Protein AF-A0A9X1GFY2-F1 (afdb_monomer)

Nearest PDB structures (foldseek):
  4hzi-assembly1_B  TM=9.119E-01  e=4.135E-03  Leptospira interrogans serovar Copenhageni str. Fiocruz L1-130
  7f04-assembly1_A  TM=8.935E-01  e=2.875E-03  Escherichia coli BL21(DE3)
  3nhb-assembly1_A  TM=6.106E-01  e=2.547E-03  Homo sapiens
  3j5s-assembly1_D  TM=4.824E-01  e=1.308E-03  Escherichia coli str. K-12 substr. MG1655
  4fin-assembly2_A  TM=4.101E-01  e=9.652E-03  Escherichia coli K-12

pLDDT: mean 89.11, std 6.35, range [67.69, 97.31]

Organism: Enterococcus faecium (NCBI:txid1352)

Foldseek 3Di:
DDDDDDLAVLVVLVDPDQWDFDDAPNDGPDIDGPLVVLLDCVCVVRVRDHDPVSVLCVVLVHRSVVDPDDSPVVVVDDPVSVVSSVVVDDPPDDPDPADAWDKWWAQFWDDPDPDILRGGDTDTDHPPDDDDDDDDPSSCRVVVVCDRVPVDDTPDTDMDD

Mean predicted aligned error: 8.09 Å

InterPro domains:
  IPR003439 ABC transporter-like, ATP-binding domain [PF00005] (119-159)
  IPR022216 Putative ABC cobalt transporter [PF12558] (40-110)
  IPR027417 P-loop containing nucleoside triphosphate hydrolase [G3DSA:3.40.50.300] (1-61)
  IPR027417 P-loop containing nucleoside triphosphate hydrolase [G3DSA:3.40.50.300] (70-161)
  IPR027417 P-loop containing nucleoside triphosphate hydrolase [SSF52540] (95-159)
  IPR052156 Branched-Chain Amino Acid Transport ATP-binding Protein LivF [PTHR43820] (94-160)

Structure (mmCIF, N/CA/C/O backbone):
data_AF-A0A9X1GFY2-F1
#
_entry.id   AF-A0A9X1GFY2-F1
#
loop_
_atom_site.group_PDB
_atom_site.id
_atom_site.type_symbol
_atom_site.label_atom_id
_atom_site.label_alt_id
_atom_site.label_comp_id
_atom_site.label_asym_id
_atom_site.label_entity_id
_atom_site.label_seq_id
_atom_site.pdbx_PDB_ins_code
_atom_site.Cartn_x
_atom_site.Cartn_y
_atom_site.Cartn_z
_atom_site.occupancy
_atom_site.B_iso_or_equiv
_atom_site.auth_seq_id
_atom_site.auth_comp_id
_atom_site.auth_asym_id
_atom_site.auth_atom_id
_atom_site.pdbx_PDB_model_num
ATOM 1 N N . THR A 1 1 ? 9.606 -25.268 -4.415 1.00 86.06 1 THR A N 1
ATOM 2 C CA . THR A 1 1 ? 8.728 -24.366 -5.181 1.00 86.06 1 THR A CA 1
ATOM 3 C C . THR A 1 1 ? 7.739 -23.740 -4.235 1.00 86.06 1 THR A C 1
ATOM 5 O O . THR A 1 1 ? 7.067 -24.480 -3.528 1.00 86.06 1 THR A O 1
ATOM 8 N N . THR A 1 2 ? 7.683 -22.414 -4.199 1.00 91.25 2 THR A N 1
ATOM 9 C CA . THR A 1 2 ? 6.743 -21.650 -3.367 1.00 91.25 2 THR A CA 1
ATOM 10 C C . THR A 1 2 ? 5.771 -20.933 -4.294 1.00 91.25 2 THR A C 1
ATOM 12 O O . THR A 1 2 ? 6.202 -20.381 -5.302 1.00 91.25 2 THR A O 1
ATOM 15 N N . ILE A 1 3 ? 4.476 -20.962 -3.976 1.00 92.75 3 ILE A N 1
ATOM 16 C CA . ILE A 1 3 ? 3.444 -20.207 -4.696 1.00 92.75 3 ILE A CA 1
ATOM 17 C C . ILE A 1 3 ? 2.935 -19.125 -3.748 1.00 92.75 3 ILE A C 1
ATOM 19 O O . ILE A 1 3 ? 2.517 -19.435 -2.634 1.00 92.75 3 ILE A O 1
ATOM 23 N N . ILE A 1 4 ? 2.996 -17.872 -4.193 1.00 92.25 4 ILE A N 1
ATOM 24 C CA . ILE A 1 4 ? 2.507 -16.704 -3.458 1.00 92.25 4 ILE A CA 1
ATOM 25 C C . ILE A 1 4 ? 1.299 -16.167 -4.224 1.00 92.25 4 ILE A C 1
ATOM 27 O O . ILE A 1 4 ? 1.385 -15.959 -5.433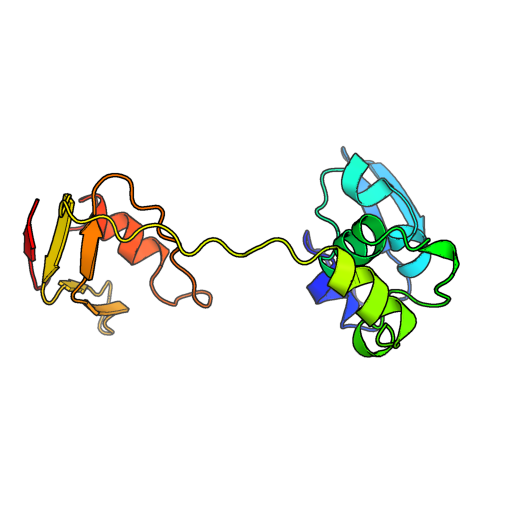 1.00 92.25 4 ILE A O 1
ATOM 31 N N . ILE A 1 5 ? 0.174 -15.980 -3.534 1.00 91.88 5 ILE A N 1
ATOM 32 C CA . ILE A 1 5 ? -1.071 -15.464 -4.112 1.00 91.88 5 ILE A CA 1
ATOM 33 C C . ILE A 1 5 ? -1.350 -14.125 -3.448 1.00 91.88 5 ILE A C 1
ATOM 35 O O . ILE A 1 5 ? -1.618 -14.084 -2.252 1.00 91.88 5 ILE A O 1
ATOM 39 N N . GLU A 1 6 ? -1.281 -13.048 -4.222 1.00 88.75 6 GLU A N 1
ATOM 40 C CA . GLU A 1 6 ? -1.452 -11.688 -3.721 1.00 88.75 6 GLU A CA 1
ATOM 41 C C . GLU A 1 6 ? -2.124 -10.795 -4.756 1.00 88.75 6 GLU A C 1
ATOM 43 O O . GLU A 1 6 ? -1.962 -10.966 -5.964 1.00 88.75 6 GLU A O 1
ATOM 48 N N . HIS A 1 7 ? -2.832 -9.784 -4.258 1.00 83.69 7 HIS A N 1
ATOM 49 C CA . HIS A 1 7 ? -3.444 -8.744 -5.088 1.00 83.69 7 HIS A CA 1
ATOM 50 C C . HIS A 1 7 ? -2.606 -7.456 -5.134 1.00 83.69 7 HIS A C 1
ATOM 52 O O . HIS A 1 7 ? -2.946 -6.520 -5.861 1.00 83.69 7 HIS A O 1
ATOM 58 N N . ARG A 1 8 ? -1.510 -7.387 -4.363 1.00 81.19 8 ARG A N 1
ATOM 59 C CA . ARG A 1 8 ? -0.580 -6.251 -4.329 1.00 81.19 8 ARG A CA 1
ATOM 60 C C . ARG A 1 8 ? 0.836 -6.724 -4.626 1.00 81.19 8 ARG A C 1
ATOM 62 O O . ARG A 1 8 ? 1.468 -7.394 -3.820 1.00 81.19 8 ARG A O 1
ATOM 69 N N . LEU A 1 9 ? 1.346 -6.329 -5.788 1.00 83.31 9 LEU A N 1
ATOM 70 C CA . LEU A 1 9 ? 2.627 -6.825 -6.287 1.00 83.31 9 LEU A CA 1
ATOM 71 C C . LEU A 1 9 ? 3.838 -6.255 -5.525 1.00 83.31 9 LEU A C 1
ATOM 73 O O . LEU A 1 9 ? 4.860 -6.920 -5.441 1.00 83.31 9 LEU A O 1
ATOM 77 N N . GLU A 1 10 ? 3.719 -5.057 -4.939 1.00 82.56 10 GLU A N 1
ATOM 78 C CA . GLU A 1 10 ? 4.793 -4.380 -4.181 1.00 82.56 10 GLU A CA 1
ATOM 79 C C . GLU A 1 10 ? 5.417 -5.263 -3.096 1.00 82.56 10 GLU A C 1
ATOM 81 O O . GLU A 1 10 ? 6.634 -5.293 -2.948 1.00 82.56 10 GLU A O 1
ATOM 86 N N . GLU A 1 11 ? 4.581 -5.980 -2.347 1.00 77.50 11 GLU A N 1
ATOM 87 C CA . GLU A 1 11 ? 5.019 -6.801 -1.215 1.00 77.50 11 GLU A CA 1
ATOM 88 C C . GLU A 1 11 ? 5.649 -8.116 -1.695 1.00 77.50 11 GLU A C 1
ATOM 90 O O . GLU A 1 11 ? 6.617 -8.597 -1.112 1.00 77.50 11 GLU A O 1
ATOM 95 N N . VAL A 1 12 ? 5.156 -8.660 -2.811 1.00 84.50 12 VAL A N 1
ATOM 96 C CA . VAL A 1 12 ? 5.663 -9.903 -3.410 1.00 84.50 12 VAL A CA 1
ATOM 97 C C . VAL A 1 12 ? 7.012 -9.704 -4.090 1.00 84.50 12 VAL A C 1
ATOM 99 O O . VAL A 1 12 ? 7.873 -10.575 -4.004 1.00 84.50 12 VAL A O 1
ATOM 102 N N . LEU A 1 13 ? 7.218 -8.559 -4.743 1.00 85.44 13 LEU A N 1
ATOM 103 C CA . LEU A 1 13 ? 8.460 -8.251 -5.460 1.00 85.44 13 LEU A CA 1
ATOM 104 C C . LEU A 1 13 ? 9.667 -8.061 -4.529 1.00 85.44 13 LEU A C 1
ATOM 106 O O . LEU A 1 13 ? 10.799 -8.061 -5.006 1.00 85.44 13 LEU A O 1
ATOM 110 N N . ALA A 1 14 ? 9.442 -7.940 -3.216 1.00 78.69 14 ALA A N 1
ATOM 111 C CA . ALA A 1 14 ? 10.507 -7.969 -2.216 1.00 78.69 14 ALA A CA 1
ATOM 112 C C . ALA A 1 14 ? 11.152 -9.363 -2.077 1.00 78.69 14 ALA A C 1
ATOM 114 O O . ALA A 1 14 ? 12.278 -9.479 -1.593 1.00 78.69 14 ALA A O 1
ATOM 115 N N . ALA A 1 15 ? 10.456 -10.423 -2.497 1.00 83.38 15 ALA A N 1
ATOM 116 C CA . ALA A 1 15 ? 11.011 -11.765 -2.603 1.00 83.38 15 ALA A CA 1
ATOM 117 C C . ALA A 1 15 ? 11.615 -11.997 -4.005 1.00 83.38 15 ALA A C 1
ATOM 119 O O . ALA A 1 15 ? 11.146 -11.414 -4.985 1.00 83.38 15 ALA A O 1
ATOM 120 N N . PRO A 1 16 ? 12.626 -12.878 -4.142 1.00 85.44 16 PRO A N 1
ATOM 121 C CA . PRO A 1 16 ? 13.168 -13.261 -5.444 1.00 85.44 16 PRO A CA 1
ATOM 122 C C . PRO A 1 16 ? 12.152 -14.134 -6.195 1.00 85.44 16 PRO A C 1
ATOM 124 O O . PRO A 1 16 ? 12.139 -15.356 -6.063 1.00 85.44 16 PRO A O 1
ATOM 127 N N . VAL A 1 17 ? 11.253 -13.490 -6.939 1.00 91.44 17 VAL A N 1
ATOM 128 C CA . VAL A 1 17 ? 10.235 -14.153 -7.760 1.00 91.44 17 VAL A CA 1
ATOM 129 C C . VAL A 1 17 ? 10.737 -14.283 -9.191 1.00 91.44 17 VAL A C 1
ATOM 131 O O . VAL A 1 17 ? 10.970 -13.285 -9.864 1.00 91.44 17 VAL A O 1
ATOM 134 N N . ASP A 1 18 ? 10.849 -15.514 -9.680 1.00 91.88 18 ASP A N 1
ATOM 135 C CA . ASP A 1 18 ? 11.353 -15.785 -11.033 1.00 91.88 18 ASP A CA 1
ATOM 136 C C . ASP A 1 18 ? 10.280 -15.614 -12.123 1.00 91.88 18 ASP A C 1
ATOM 138 O O . ASP A 1 18 ? 10.587 -15.377 -13.292 1.00 91.88 18 ASP A O 1
ATOM 142 N N . ARG A 1 19 ? 9.004 -15.774 -11.756 1.00 93.88 19 ARG A N 1
ATOM 143 C CA . ARG A 1 19 ? 7.883 -15.929 -12.692 1.00 93.88 19 ARG A CA 1
ATOM 144 C C . ARG A 1 19 ? 6.585 -15.436 -12.067 1.00 93.88 19 ARG A C 1
ATOM 146 O O . ARG A 1 19 ? 6.289 -15.775 -10.923 1.00 93.88 19 ARG A O 1
ATOM 153 N N . VAL A 1 20 ? 5.794 -14.682 -12.825 1.00 94.88 20 VAL A N 1
ATOM 154 C CA . VAL A 1 20 ? 4.469 -14.211 -12.413 1.00 94.88 20 VAL A CA 1
ATOM 155 C C . VAL A 1 20 ? 3.420 -14.764 -13.364 1.00 94.88 20 VAL A C 1
ATOM 157 O O . VAL A 1 20 ? 3.507 -14.581 -14.577 1.00 94.88 20 VAL A O 1
ATOM 160 N N . ILE A 1 21 ? 2.412 -15.416 -12.787 1.00 95.56 21 ILE A N 1
ATOM 161 C CA . ILE A 1 21 ? 1.235 -15.893 -13.508 1.00 95.56 21 ILE A CA 1
ATOM 162 C C . ILE A 1 21 ? 0.094 -14.929 -13.195 1.00 95.56 21 ILE A C 1
ATOM 164 O O . ILE A 1 21 ? -0.354 -14.841 -12.053 1.00 95.56 21 ILE A O 1
ATOM 168 N N . LEU A 1 22 ? -0.360 -14.195 -14.207 1.00 95.19 22 LEU A N 1
ATOM 169 C CA . LEU A 1 22 ? -1.505 -13.298 -14.102 1.00 95.19 22 LEU A CA 1
ATOM 170 C C . LEU A 1 22 ? -2.769 -14.057 -14.493 1.00 95.19 22 LEU A C 1
ATOM 172 O O . LEU A 1 22 ? -2.864 -14.558 -15.614 1.00 95.19 22 LEU A O 1
ATOM 176 N N . ILE A 1 23 ? -3.736 -14.116 -13.581 1.00 94.88 23 ILE A N 1
ATOM 177 C CA . ILE A 1 23 ? -5.041 -14.737 -13.811 1.00 94.88 23 ILE A CA 1
ATOM 178 C C . ILE A 1 23 ? -6.113 -13.650 -13.810 1.00 94.88 23 ILE A C 1
ATOM 180 O O . ILE A 1 23 ? -6.150 -12.830 -12.896 1.00 94.88 23 ILE A O 1
ATOM 184 N N . ASP A 1 24 ? -6.989 -13.681 -14.810 1.00 95.38 24 ASP A N 1
ATOM 185 C CA . ASP A 1 24 ? -8.159 -12.811 -14.931 1.00 95.38 24 ASP A CA 1
ATOM 186 C C . ASP A 1 24 ? -9.327 -13.616 -15.512 1.00 95.38 24 ASP A C 1
ATOM 188 O O . ASP A 1 24 ? -9.130 -14.427 -16.421 1.00 95.38 24 ASP A O 1
ATOM 192 N N . GLU A 1 25 ? -10.527 -13.457 -14.952 1.00 94.56 25 GLU A N 1
ATOM 193 C CA . GLU A 1 25 ? -11.744 -14.175 -15.379 1.00 94.56 25 GLU A CA 1
ATO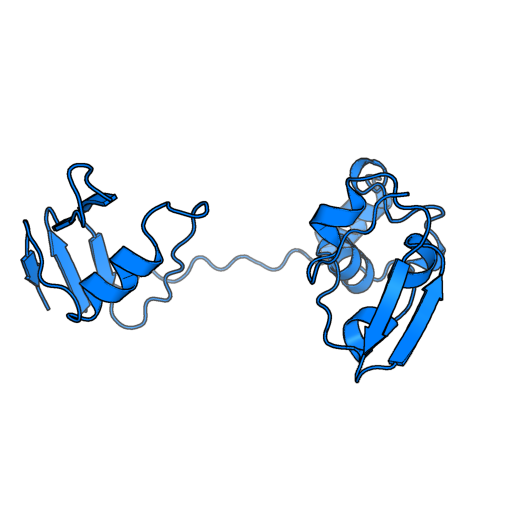M 194 C C . GLU A 1 25 ? -11.548 -15.702 -15.563 1.00 94.56 25 GLU A C 1
ATOM 196 O O . GLU A 1 25 ? -11.993 -16.319 -16.536 1.00 94.56 25 GLU A O 1
ATOM 201 N N . GLY A 1 26 ? -10.816 -16.329 -14.631 1.00 94.94 26 GLY A N 1
ATOM 202 C CA . GLY A 1 26 ? -10.541 -17.772 -14.633 1.00 94.94 26 GLY A CA 1
ATOM 203 C C . GLY A 1 26 ? -9.546 -18.246 -15.703 1.00 94.94 26 GLY A C 1
ATOM 204 O O . GLY A 1 26 ? -9.419 -19.451 -15.920 1.00 94.94 26 GLY A O 1
ATOM 205 N N . LYS A 1 27 ? -8.837 -17.330 -16.373 1.00 96.81 27 LYS A N 1
ATOM 206 C CA . LYS A 1 27 ? -7.855 -17.631 -17.424 1.00 96.81 27 LYS A CA 1
ATOM 207 C C . LYS A 1 27 ? -6.481 -17.081 -17.077 1.00 96.81 27 LYS A C 1
ATOM 209 O O . LYS A 1 27 ? -6.365 -16.013 -16.488 1.00 96.81 27 LYS A O 1
ATOM 214 N N . ILE A 1 28 ? -5.435 -17.788 -17.500 1.00 97.31 28 ILE A N 1
ATOM 215 C CA . ILE A 1 28 ? -4.063 -17.275 -17.448 1.00 97.31 28 ILE A CA 1
ATOM 216 C C . ILE A 1 28 ? -3.898 -16.269 -18.589 1.00 97.31 28 ILE A C 1
ATOM 218 O O . ILE A 1 28 ? -3.953 -16.640 -19.760 1.00 97.31 28 ILE A O 1
ATOM 222 N N . ILE A 1 29 ? -3.720 -15.001 -18.235 1.00 97.25 29 ILE A N 1
ATOM 223 C CA . ILE A 1 29 ? -3.502 -13.895 -19.173 1.00 97.25 29 ILE A CA 1
ATOM 224 C C . ILE A 1 29 ? -2.026 -13.753 -19.508 1.00 97.25 29 ILE A C 1
ATOM 226 O O . ILE A 1 29 ? -1.671 -13.458 -20.648 1.00 97.25 29 ILE A O 1
ATOM 230 N N . ALA A 1 30 ? -1.166 -13.956 -18.514 1.00 96.88 30 ALA A N 1
ATOM 231 C CA . ALA A 1 30 ? 0.268 -13.866 -18.694 1.00 96.88 30 ALA A CA 1
ATOM 232 C C . ALA A 1 30 ? 0.995 -14.852 -17.800 1.00 96.88 30 ALA A C 1
ATOM 234 O O . ALA A 1 30 ? 0.532 -15.210 -16.718 1.00 96.88 30 ALA A O 1
ATOM 235 N N . ASP A 1 31 ? 2.151 -15.261 -18.289 1.00 96.94 31 ASP A N 1
ATOM 236 C CA . ASP A 1 31 ? 3.028 -16.212 -17.647 1.00 96.94 31 ASP A CA 1
ATOM 237 C C . ASP A 1 31 ? 4.471 -15.857 -18.014 1.00 96.94 31 ASP A C 1
ATOM 239 O O . ASP A 1 31 ? 5.048 -16.383 -18.966 1.00 96.94 31 ASP A O 1
ATOM 243 N N . ILE A 1 32 ? 4.982 -14.828 -17.343 1.00 96.38 32 ILE A N 1
ATOM 244 C CA . ILE A 1 32 ? 6.158 -14.064 -17.772 1.00 96.38 32 ILE A CA 1
ATOM 245 C C . ILE A 1 32 ? 7.020 -13.661 -16.574 1.00 96.38 32 ILE A C 1
ATOM 247 O O . ILE A 1 32 ? 6.620 -13.802 -15.414 1.00 96.38 32 ILE A O 1
ATOM 251 N N . ALA A 1 33 ? 8.218 -13.143 -16.843 1.00 95.19 33 ALA A N 1
ATOM 252 C CA . ALA A 1 33 ? 9.084 -12.601 -15.801 1.00 95.19 33 ALA A CA 1
ATOM 253 C C . ALA A 1 33 ? 8.452 -11.346 -15.155 1.00 95.19 33 ALA A C 1
ATOM 255 O O . ALA A 1 33 ? 7.789 -10.566 -15.850 1.00 95.19 33 ALA A O 1
ATOM 256 N N . PRO A 1 34 ? 8.690 -11.075 -13.857 1.00 94.56 34 PRO A N 1
ATOM 257 C CA . PRO A 1 34 ? 8.074 -9.930 -13.187 1.00 94.56 34 PRO A CA 1
ATOM 258 C C . PRO A 1 34 ? 8.399 -8.588 -13.856 1.00 94.56 34 PRO A C 1
ATOM 260 O O . PRO A 1 34 ? 7.506 -7.771 -14.064 1.00 94.56 34 PRO A O 1
ATOM 263 N N . THR A 1 35 ? 9.649 -8.362 -14.271 1.00 94.06 35 THR A N 1
ATOM 264 C CA . THR A 1 35 ? 10.040 -7.120 -14.962 1.00 94.06 35 THR A CA 1
ATOM 265 C C . THR A 1 35 ? 9.317 -6.935 -16.297 1.00 94.06 35 THR A C 1
ATOM 267 O O . THR A 1 35 ? 8.984 -5.808 -16.663 1.00 94.06 35 THR A O 1
ATOM 270 N N . GLU A 1 36 ? 9.035 -8.019 -17.021 1.00 95.19 36 GLU A N 1
ATOM 271 C CA . GLU A 1 36 ? 8.260 -7.960 -18.263 1.00 95.19 36 GLU A CA 1
ATOM 272 C C . GLU A 1 36 ? 6.805 -7.566 -17.980 1.00 95.19 36 GLU A C 1
ATOM 274 O O . GLU A 1 36 ? 6.270 -6.659 -18.622 1.00 95.19 36 GLU A O 1
ATOM 279 N N . LEU A 1 37 ? 6.204 -8.153 -16.939 1.00 95.12 37 LEU A N 1
ATOM 280 C CA . LEU A 1 37 ? 4.865 -7.788 -16.485 1.00 95.12 37 LEU A CA 1
ATOM 281 C C . LEU A 1 37 ? 4.780 -6.306 -16.093 1.00 95.12 37 LEU A C 1
ATOM 283 O O . LEU A 1 37 ? 3.857 -5.617 -16.524 1.00 95.12 37 LEU A O 1
ATOM 287 N N . LEU A 1 38 ? 5.755 -5.797 -15.333 1.00 94.12 38 LEU A N 1
ATOM 288 C CA . LEU A 1 38 ? 5.803 -4.398 -14.884 1.00 94.12 38 LEU A CA 1
ATOM 289 C C . LEU A 1 38 ? 5.971 -3.390 -16.033 1.00 94.12 38 LEU A C 1
ATOM 291 O O . LEU A 1 38 ? 5.502 -2.256 -15.925 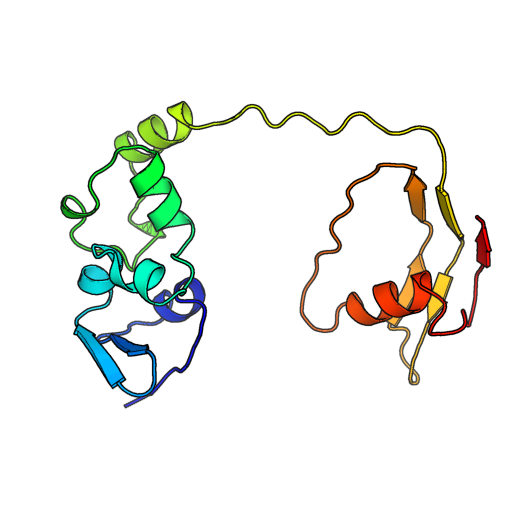1.00 94.12 38 LEU A O 1
ATOM 295 N N . LYS A 1 39 ? 6.628 -3.786 -17.133 1.00 94.19 39 LYS A N 1
ATOM 296 C CA . LYS A 1 39 ? 6.765 -2.964 -18.351 1.00 94.19 39 LYS A CA 1
ATOM 297 C C . LYS A 1 39 ? 5.478 -2.906 -19.174 1.00 94.19 39 LYS A C 1
ATOM 299 O O . LYS A 1 39 ? 5.307 -1.970 -19.954 1.00 94.19 39 LYS A O 1
ATOM 304 N N . SER A 1 40 ? 4.596 -3.888 -19.012 1.00 93.44 40 SER A N 1
ATOM 305 C CA . SER A 1 40 ? 3.333 -3.982 -19.741 1.00 93.44 40 SER A CA 1
ATOM 306 C C . SER A 1 40 ? 2.226 -3.092 -19.147 1.00 93.44 40 SER A C 1
ATOM 308 O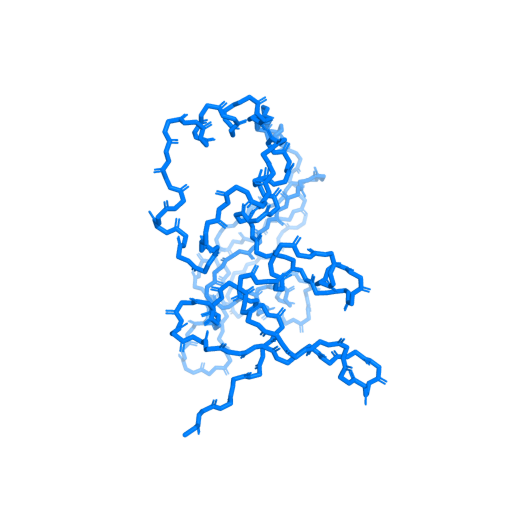 O . SER A 1 40 ? 2.400 -2.391 -18.145 1.00 93.44 40 SER A O 1
ATOM 310 N N . ASP A 1 41 ? 1.054 -3.128 -19.779 1.00 92.31 41 ASP A N 1
ATOM 311 C CA . ASP A 1 41 ? -0.197 -2.556 -19.276 1.00 92.31 41 ASP A CA 1
ATOM 312 C C . ASP A 1 41 ? -1.168 -3.627 -18.739 1.00 92.31 41 ASP A C 1
ATOM 314 O O . ASP A 1 41 ? -2.315 -3.325 -18.416 1.00 92.31 41 ASP A O 1
ATOM 318 N N . LEU A 1 42 ? -0.714 -4.879 -18.606 1.00 94.31 42 LEU A N 1
ATOM 319 C CA . LEU A 1 42 ? -1.562 -6.012 -18.227 1.00 94.31 42 LEU A CA 1
ATOM 320 C C . LEU A 1 42 ? -2.140 -5.874 -16.817 1.00 94.31 42 LEU A C 1
ATOM 322 O O . LEU A 1 42 ? -3.309 -6.179 -16.610 1.00 94.31 42 LEU A O 1
ATOM 326 N N . LEU A 1 43 ? -1.353 -5.362 -15.862 1.00 92.50 43 LEU A N 1
ATOM 327 C CA . LEU A 1 43 ? -1.824 -5.154 -14.488 1.00 92.50 43 LEU A CA 1
ATOM 328 C C . LEU A 1 43 ? -3.053 -4.241 -14.457 1.00 92.50 43 LEU A C 1
ATOM 330 O O . LEU A 1 43 ? -4.083 -4.611 -13.900 1.00 92.50 43 LEU A O 1
ATOM 334 N N . SER A 1 44 ? -2.972 -3.082 -15.115 1.00 90.50 44 SER A N 1
ATOM 335 C CA . SER A 1 44 ? -4.078 -2.123 -15.140 1.00 90.50 44 SER A CA 1
ATOM 336 C C . SER A 1 44 ? -5.272 -2.618 -15.960 1.00 90.50 44 SER A C 1
ATOM 338 O O . SER A 1 44 ? -6.408 -2.373 -15.556 1.00 90.50 44 SER A O 1
ATOM 340 N N . LYS A 1 45 ? -5.045 -3.368 -17.049 1.00 93.00 45 LYS A N 1
ATOM 341 C CA . LYS A 1 45 ? -6.114 -4.017 -17.832 1.00 93.00 45 LYS A CA 1
ATOM 342 C C . LYS A 1 45 ? -6.909 -5.047 -17.028 1.00 93.00 45 LYS A C 1
ATOM 344 O O . LYS A 1 45 ? -8.119 -5.117 -17.197 1.00 93.00 45 LYS A O 1
ATOM 349 N N . CYS A 1 46 ? -6.249 -5.784 -16.138 1.00 91.75 46 CYS A N 1
ATOM 350 C CA . CYS A 1 46 ? -6.877 -6.781 -15.265 1.00 91.75 46 CYS A CA 1
ATOM 351 C C . CYS A 1 46 ? -7.335 -6.199 -13.913 1.00 91.75 46 CYS A C 1
ATOM 353 O O . CYS A 1 46 ? -7.582 -6.938 -12.965 1.00 91.75 46 CYS A O 1
ATOM 355 N N . GLY A 1 47 ? -7.394 -4.868 -13.770 1.00 89.62 47 GLY A N 1
ATOM 356 C CA . GLY A 1 47 ? -7.848 -4.220 -12.534 1.00 89.62 47 GLY A CA 1
ATOM 357 C C . GLY A 1 47 ? -6.896 -4.365 -11.340 1.00 89.62 47 GLY A C 1
ATOM 358 O O . GLY A 1 47 ? -7.263 -4.017 -10.216 1.00 89.62 47 GLY A O 1
ATOM 359 N N . ILE A 1 48 ? -5.666 -4.836 -11.557 1.00 90.44 48 ILE A N 1
ATOM 360 C CA . ILE A 1 48 ? -4.636 -4.922 -10.524 1.00 90.44 48 ILE A CA 1
ATOM 361 C C . ILE A 1 48 ? -3.912 -3.583 -10.432 1.00 90.44 48 ILE A C 1
ATOM 363 O O . ILE A 1 48 ? -3.400 -3.035 -11.411 1.00 90.44 48 ILE A O 1
ATOM 367 N N . ARG A 1 49 ? -3.842 -3.046 -9.213 1.00 89.75 49 ARG A N 1
ATOM 368 C CA . ARG A 1 49 ? -3.121 -1.803 -8.955 1.00 89.75 49 ARG A CA 1
ATOM 369 C C . ARG A 1 49 ? -1.621 -2.010 -9.165 1.00 89.75 49 ARG A C 1
ATOM 371 O O . ARG A 1 49 ? -1.003 -2.853 -8.519 1.00 89.75 49 ARG A O 1
ATOM 378 N N . GLU A 1 50 ? -1.041 -1.180 -10.025 1.00 92.06 50 GLU A N 1
ATOM 379 C CA . GLU A 1 50 ? 0.406 -1.132 -10.220 1.00 92.06 50 GLU A CA 1
ATOM 380 C C . GLU A 1 50 ? 1.135 -0.704 -8.937 1.00 92.06 50 GLU A C 1
ATOM 382 O O . GLU A 1 50 ? 0.616 0.127 -8.178 1.00 92.06 50 GLU A O 1
ATOM 387 N N . PRO A 1 51 ? 2.366 -1.199 -8.724 1.00 91.69 51 PRO A N 1
ATOM 388 C CA . PRO A 1 51 ? 3.255 -0.636 -7.724 1.00 91.69 51 PRO A CA 1
ATOM 389 C C . PRO A 1 51 ? 3.439 0.876 -7.888 1.00 91.69 51 PRO A C 1
ATOM 391 O O . PRO A 1 51 ? 3.607 1.391 -8.996 1.00 91.69 51 PRO A O 1
ATOM 394 N N . LEU A 1 52 ? 3.460 1.601 -6.773 1.00 90.31 52 LEU A N 1
ATOM 395 C CA . LEU A 1 52 ? 3.493 3.058 -6.729 1.00 90.31 52 LEU A CA 1
ATOM 396 C C . LEU A 1 52 ? 4.694 3.634 -7.483 1.00 90.31 52 LEU A C 1
ATOM 398 O O . LEU A 1 52 ? 4.547 4.626 -8.197 1.00 90.31 52 LEU A O 1
ATOM 402 N N . TYR A 1 53 ? 5.866 3.008 -7.355 1.00 90.88 53 TYR A N 1
ATOM 403 C CA . TYR A 1 53 ? 7.081 3.450 -8.038 1.00 90.88 53 TYR A CA 1
ATOM 404 C C . TYR A 1 53 ? 6.967 3.308 -9.566 1.00 90.88 53 TYR A C 1
ATOM 406 O O . TYR A 1 53 ? 7.424 4.185 -10.292 1.00 90.88 53 TYR A O 1
ATOM 414 N N . ILE A 1 54 ? 6.273 2.280 -10.066 1.00 92.94 54 ILE A N 1
ATOM 415 C CA . ILE A 1 54 ? 6.001 2.099 -11.501 1.00 92.94 54 ILE A CA 1
ATOM 416 C C . ILE A 1 54 ? 5.081 3.204 -12.011 1.00 92.94 54 ILE A C 1
ATOM 418 O O . ILE A 1 54 ? 5.392 3.865 -13.005 1.00 92.94 54 ILE A O 1
ATOM 422 N N . THR A 1 55 ? 3.983 3.469 -11.298 1.00 91.12 55 THR A N 1
ATOM 423 C CA . THR A 1 55 ? 3.077 4.573 -11.634 1.00 91.12 55 THR A CA 1
ATOM 424 C C . THR A 1 55 ? 3.803 5.923 -11.604 1.00 91.12 55 THR A C 1
ATOM 426 O O . THR A 1 55 ? 3.585 6.756 -12.485 1.00 91.12 55 THR A O 1
ATOM 429 N N . ALA A 1 56 ? 4.685 6.151 -10.627 1.00 90.69 56 ALA A N 1
ATOM 430 C CA . ALA A 1 56 ? 5.476 7.375 -10.525 1.00 90.69 56 ALA A CA 1
ATOM 431 C C . ALA A 1 56 ? 6.438 7.542 -11.715 1.00 90.69 56 ALA A C 1
ATOM 433 O O . ALA A 1 56 ? 6.490 8.619 -12.310 1.00 90.69 56 ALA A O 1
ATOM 434 N N . LEU A 1 57 ? 7.132 6.471 -12.117 1.00 91.56 57 LEU A N 1
ATOM 435 C CA . LEU A 1 57 ? 8.007 6.468 -13.292 1.00 91.56 57 LEU A CA 1
ATOM 436 C C . LEU A 1 57 ? 7.228 6.783 -14.575 1.00 91.56 57 LEU A C 1
ATOM 438 O O . LEU A 1 57 ? 7.609 7.713 -15.289 1.00 91.56 57 LEU A O 1
ATOM 442 N N . LYS A 1 58 ? 6.092 6.109 -14.816 1.00 90.38 58 LYS A N 1
ATOM 443 C CA . LYS A 1 58 ? 5.215 6.387 -15.971 1.00 90.38 58 LYS A CA 1
ATOM 444 C C . LYS A 1 58 ? 4.767 7.855 -15.995 1.00 90.38 58 LYS A C 1
ATOM 446 O O . LYS A 1 58 ? 4.857 8.515 -17.026 1.00 90.38 58 LYS A O 1
ATOM 451 N N . ARG A 1 59 ? 4.337 8.400 -14.848 1.00 89.62 59 ARG A N 1
ATOM 452 C CA . ARG A 1 59 ? 3.899 9.807 -14.721 1.00 89.62 59 ARG A CA 1
ATOM 453 C C . ARG A 1 59 ? 5.027 10.821 -14.898 1.00 89.62 59 ARG A C 1
ATOM 455 O O . ARG A 1 59 ? 4.776 11.929 -15.354 1.00 89.62 59 ARG A O 1
ATOM 462 N N . SER A 1 60 ? 6.261 10.449 -14.573 1.00 89.25 60 SER A N 1
ATOM 463 C CA . SER A 1 60 ? 7.439 11.296 -14.793 1.00 89.25 60 SER A CA 1
ATOM 464 C C . SER A 1 60 ? 7.865 11.400 -16.265 1.00 89.25 60 SER A C 1
ATOM 466 O O . SER A 1 60 ? 8.784 12.153 -16.583 1.00 89.25 60 SER A O 1
ATOM 468 N N . GLY A 1 61 ? 7.200 10.661 -17.163 1.00 89.00 61 GLY A N 1
ATOM 469 C CA . GLY A 1 61 ? 7.523 10.608 -18.588 1.00 89.00 61 GLY A CA 1
ATOM 470 C C . GLY A 1 61 ? 8.721 9.714 -18.919 1.00 89.00 61 GLY A C 1
ATOM 471 O O . GLY A 1 61 ? 9.207 9.747 -20.047 1.00 89.00 61 GLY A O 1
ATOM 472 N N . LEU A 1 62 ? 9.216 8.931 -17.955 1.00 90.19 62 LEU A N 1
ATOM 473 C CA . LEU A 1 62 ? 10.286 7.964 -18.182 1.00 90.19 62 LEU A CA 1
ATOM 474 C C . LEU A 1 62 ? 9.726 6.697 -18.832 1.00 90.19 62 LEU A C 1
ATOM 476 O O . LEU A 1 62 ? 8.687 6.179 -18.419 1.00 90.19 62 LEU A O 1
ATOM 480 N N . SER A 1 63 ? 10.443 6.173 -19.826 1.00 90.50 63 SER A N 1
ATOM 481 C CA . SER A 1 63 ? 10.082 4.895 -20.434 1.00 90.50 63 SER A CA 1
ATOM 482 C C . SER A 1 63 ? 10.567 3.744 -19.561 1.00 90.50 63 SER A C 1
ATOM 484 O O . SER A 1 63 ? 11.760 3.618 -19.286 1.00 90.50 63 SER A O 1
ATOM 486 N N . LEU A 1 64 ? 9.654 2.851 -19.179 1.00 91.19 64 LEU A N 1
ATOM 487 C CA . LEU A 1 64 ? 9.990 1.663 -18.388 1.00 91.19 64 LEU A CA 1
ATOM 488 C C . LEU A 1 64 ? 10.917 0.690 -19.132 1.00 91.19 64 LEU A C 1
ATOM 490 O O . LEU A 1 64 ? 11.589 -0.129 -18.510 1.00 91.19 64 LEU A O 1
ATOM 494 N N . THR A 1 65 ? 10.984 0.787 -20.461 1.00 88.94 65 THR A N 1
ATOM 495 C C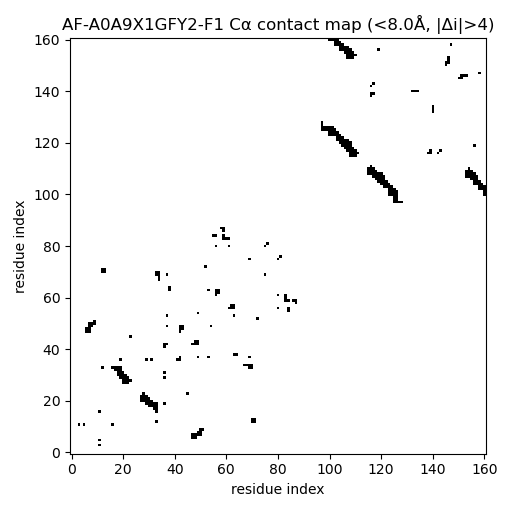A . THR A 1 65 ? 11.861 -0.047 -21.292 1.00 88.94 65 THR A CA 1
ATOM 496 C C . THR A 1 65 ? 13.346 0.228 -21.059 1.00 88.94 65 THR A C 1
ATOM 498 O O . THR A 1 65 ? 14.157 -0.648 -21.334 1.00 88.94 65 THR A O 1
ATOM 501 N N . GLU A 1 66 ? 13.706 1.409 -20.539 1.00 86.81 66 GLU A N 1
ATOM 502 C CA . GLU A 1 66 ? 15.094 1.785 -20.229 1.00 86.81 66 GLU A CA 1
ATOM 503 C C . GLU A 1 66 ? 15.659 1.034 -19.012 1.00 86.81 66 GLU A C 1
ATOM 505 O O . GLU A 1 66 ? 16.871 1.020 -18.804 1.00 86.81 66 GLU A O 1
ATOM 510 N N . PHE A 1 67 ? 14.798 0.414 -18.202 1.00 89.56 67 PHE A N 1
ATOM 511 C CA . PHE A 1 67 ? 15.195 -0.236 -16.959 1.00 89.56 67 PHE A CA 1
ATOM 512 C C . PHE A 1 67 ? 15.407 -1.737 -17.185 1.00 89.56 67 PHE A C 1
ATOM 514 O O . PHE A 1 67 ? 14.475 -2.422 -17.623 1.00 89.56 67 PHE A O 1
ATOM 521 N N . PRO A 1 68 ? 16.606 -2.280 -16.907 1.00 89.50 68 PRO A N 1
ATOM 522 C CA . PRO A 1 68 ? 16.868 -3.707 -17.072 1.00 89.50 68 PRO A CA 1
ATOM 523 C C . PRO A 1 68 ? 16.076 -4.540 -16.063 1.00 89.50 68 PRO A C 1
ATOM 525 O O . PRO A 1 68 ? 15.539 -5.580 -16.434 1.00 89.50 68 PRO A O 1
ATOM 528 N N . ASP A 1 69 ? 15.941 -4.037 -14.836 1.00 91.00 69 ASP A N 1
ATOM 529 C CA . ASP A 1 69 ? 15.205 -4.668 -13.750 1.00 91.00 69 ASP A CA 1
ATOM 530 C C . ASP A 1 69 ? 14.317 -3.635 -13.039 1.00 91.00 69 ASP A C 1
ATOM 532 O O . ASP A 1 69 ? 14.762 -2.533 -12.717 1.00 91.00 69 ASP A O 1
ATOM 536 N N . LEU A 1 70 ? 13.044 -3.984 -12.846 1.00 91.50 70 LEU A N 1
ATOM 537 C CA . LEU A 1 70 ? 12.037 -3.164 -12.172 1.00 91.50 70 LEU A CA 1
ATOM 538 C C . LEU A 1 70 ? 11.542 -3.802 -10.869 1.00 91.50 70 LEU A C 1
ATOM 540 O O . LEU A 1 70 ? 10.670 -3.224 -10.219 1.00 91.50 70 LEU A O 1
ATOM 544 N N . THR A 1 71 ? 12.055 -4.969 -10.471 1.00 90.75 71 THR A N 1
ATOM 545 C CA . THR A 1 71 ? 11.686 -5.581 -9.185 1.00 90.75 71 THR A CA 1
ATOM 546 C C . THR A 1 71 ? 12.473 -4.970 -8.027 1.00 90.75 71 THR A C 1
ATOM 548 O O . THR A 1 71 ? 11.985 -4.928 -6.903 1.00 90.75 71 THR A O 1
ATOM 551 N N . GLN A 1 72 ? 13.673 -4.451 -8.301 1.00 87.00 72 GLN A N 1
ATOM 552 C CA . GLN A 1 72 ? 14.588 -3.894 -7.304 1.00 87.00 72 GLN A CA 1
ATOM 553 C C . GLN A 1 72 ? 14.415 -2.377 -7.173 1.00 87.00 72 GLN A C 1
ATOM 555 O O . GLN A 1 72 ? 15.154 -1.596 -7.772 1.00 87.00 72 GLN A O 1
ATOM 560 N N . VAL A 1 73 ? 13.438 -1.947 -6.371 1.00 86.44 73 VAL A N 1
ATOM 561 C CA . VAL A 1 73 ? 13.119 -0.518 -6.178 1.00 86.44 73 VAL A CA 1
ATOM 562 C C . VAL A 1 73 ? 14.326 0.293 -5.697 1.00 86.44 73 VAL A C 1
ATOM 564 O O . VAL A 1 73 ? 14.530 1.409 -6.170 1.00 86.44 73 VAL A O 1
ATOM 567 N N . ASP A 1 74 ? 15.168 -0.278 -4.835 1.00 84.75 74 ASP A N 1
ATOM 568 C CA . ASP A 1 74 ? 16.366 0.389 -4.302 1.00 84.75 74 ASP A CA 1
ATOM 569 C C . ASP A 1 74 ? 17.398 0.736 -5.388 1.00 84.75 74 ASP A C 1
ATOM 571 O O . ASP A 1 74 ? 18.186 1.669 -5.235 1.00 84.75 74 ASP A O 1
ATOM 575 N N . GLN A 1 75 ? 17.376 0.019 -6.516 1.00 84.88 75 GLN A N 1
ATOM 576 C CA . GLN A 1 75 ? 18.248 0.283 -7.663 1.00 84.88 75 GLN A CA 1
ATOM 577 C C . GLN A 1 75 ? 17.670 1.348 -8.605 1.00 84.88 75 GLN A C 1
ATOM 579 O O . GLN A 1 75 ? 18.381 1.880 -9.458 1.00 84.88 75 GLN A O 1
ATOM 584 N N . LEU A 1 76 ? 16.399 1.725 -8.433 1.00 84.81 76 LEU A N 1
ATOM 585 C CA . LEU A 1 76 ? 15.714 2.756 -9.220 1.00 84.81 76 LEU A CA 1
ATOM 586 C C . LEU A 1 76 ? 15.975 4.171 -8.674 1.00 84.81 76 LEU A C 1
ATOM 588 O O . LEU A 1 76 ? 15.121 5.056 -8.752 1.00 84.81 76 LEU A O 1
ATOM 592 N N . VAL A 1 77 ? 17.177 4.408 -8.146 1.00 84.25 77 VAL A N 1
ATOM 593 C CA . VAL A 1 77 ? 17.605 5.695 -7.589 1.00 84.25 77 VAL A CA 1
ATOM 594 C C . VAL A 1 77 ? 18.702 6.279 -8.474 1.00 84.25 77 VAL A C 1
ATOM 596 O O . VAL A 1 77 ? 19.834 5.807 -8.501 1.00 84.25 77 VAL A O 1
ATOM 599 N N . SER A 1 78 ? 18.374 7.335 -9.222 1.00 87.88 78 SER A N 1
ATOM 600 C CA . SER A 1 78 ? 19.350 8.074 -10.029 1.00 87.88 78 SER A CA 1
ATOM 601 C C . SER A 1 78 ? 19.010 9.565 -10.099 1.00 87.88 78 SER A C 1
ATOM 603 O O . SER A 1 78 ? 17.835 9.930 -9.972 1.00 87.88 78 SER A O 1
ATOM 605 N N . PRO A 1 79 ? 19.994 10.446 -10.374 1.00 88.31 79 PRO A N 1
ATOM 606 C CA . PRO A 1 79 ? 19.736 11.872 -10.573 1.00 88.31 79 PRO A CA 1
ATOM 607 C C . PRO A 1 79 ? 18.699 12.151 -11.672 1.00 88.31 79 PRO A C 1
ATOM 609 O O . PRO A 1 79 ? 17.893 13.069 -11.535 1.00 88.31 79 PRO A O 1
ATOM 612 N N . LYS A 1 80 ? 18.667 11.327 -12.734 1.00 89.50 80 LYS A N 1
ATOM 613 C CA . LYS A 1 80 ? 17.675 11.409 -13.823 1.00 89.50 80 LYS A CA 1
ATOM 614 C C . LYS A 1 80 ? 16.256 11.188 -13.292 1.00 89.50 80 LYS A C 1
ATOM 616 O O . LYS A 1 80 ? 15.370 11.993 -13.570 1.00 89.50 80 LYS A O 1
ATOM 621 N N . ILE A 1 81 ? 16.056 10.122 -12.513 1.00 89.69 81 ILE A N 1
ATOM 622 C CA . ILE A 1 81 ? 14.754 9.767 -11.929 1.00 89.69 81 ILE A CA 1
ATOM 623 C C . ILE A 1 81 ? 14.321 10.828 -10.921 1.00 89.69 81 ILE A C 1
ATOM 625 O O . ILE A 1 81 ? 13.199 11.322 -11.000 1.00 89.69 81 ILE A O 1
ATOM 629 N N . ALA A 1 82 ? 15.222 11.250 -10.031 1.00 89.06 82 ALA A N 1
ATOM 630 C CA . ALA A 1 82 ? 14.939 12.294 -9.052 1.00 89.06 82 ALA A CA 1
ATOM 631 C C . ALA A 1 82 ? 14.510 13.610 -9.725 1.00 89.06 82 ALA A C 1
ATOM 633 O O . ALA A 1 82 ? 13.499 14.196 -9.343 1.00 89.06 82 ALA A O 1
ATOM 634 N N . ALA A 1 83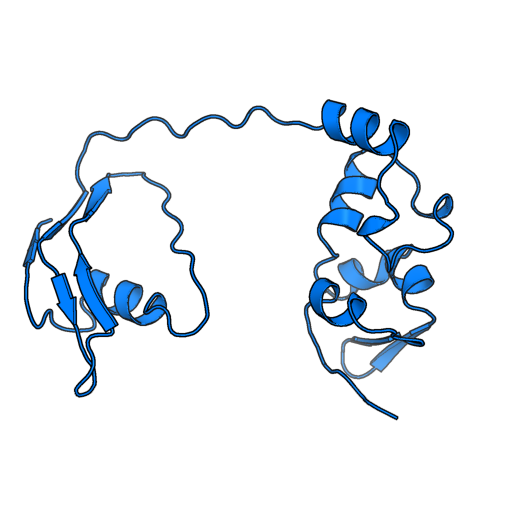 ? 15.221 14.042 -10.772 1.00 89.19 83 ALA A N 1
ATOM 635 C CA . ALA A 1 83 ? 14.873 15.242 -11.528 1.00 89.19 83 ALA A CA 1
ATOM 636 C C . ALA A 1 83 ? 13.530 15.110 -12.267 1.00 89.19 83 ALA A C 1
ATOM 638 O O . ALA A 1 83 ? 12.765 16.073 -12.327 1.00 89.19 83 ALA A O 1
ATOM 639 N N . ALA A 1 84 ? 13.224 13.933 -12.821 1.00 88.81 84 ALA A N 1
ATOM 640 C CA . ALA A 1 84 ? 11.952 13.673 -13.495 1.00 88.81 84 ALA A CA 1
ATOM 641 C C . ALA A 1 84 ? 10.770 13.686 -12.508 1.00 88.81 84 ALA A C 1
ATOM 643 O O . ALA A 1 84 ? 9.742 14.305 -12.782 1.00 88.81 84 ALA A O 1
ATOM 644 N N . LEU A 1 85 ? 10.938 13.074 -11.332 1.00 87.88 85 LEU A N 1
ATOM 645 C CA . LEU A 1 85 ? 9.933 13.058 -10.267 1.00 87.88 85 LEU A CA 1
ATOM 646 C C . LEU A 1 85 ? 9.743 14.437 -9.619 1.00 87.88 85 LEU A C 1
ATOM 648 O O . LEU A 1 85 ? 8.616 14.810 -9.305 1.00 87.88 85 LEU A O 1
ATOM 652 N N . ALA A 1 86 ? 10.810 15.228 -9.468 1.00 85.88 86 ALA A N 1
ATOM 653 C CA . ALA A 1 86 ? 10.736 16.580 -8.910 1.00 85.88 86 ALA A CA 1
ATOM 654 C C . ALA A 1 86 ? 9.840 17.511 -9.745 1.00 85.88 86 ALA A C 1
ATOM 656 O O . ALA A 1 86 ? 9.081 18.298 -9.186 1.00 85.88 86 ALA A O 1
ATOM 657 N N . LYS A 1 87 ? 9.854 17.374 -11.079 1.00 80.31 87 LYS A N 1
ATOM 658 C CA . LYS A 1 87 ? 8.969 18.133 -11.987 1.00 80.31 87 LYS A CA 1
ATOM 659 C C . LYS A 1 87 ? 7.482 17.813 -11.801 1.00 80.31 87 LYS A C 1
ATOM 661 O O . LYS A 1 87 ? 6.642 18.588 -12.241 1.00 80.31 87 LYS A O 1
ATOM 666 N N . GLN A 1 88 ? 7.167 16.670 -11.194 1.00 70.31 88 GLN A N 1
ATOM 667 C CA . GLN A 1 88 ? 5.808 16.187 -10.947 1.00 70.31 88 GLN A CA 1
ATOM 668 C C . GLN A 1 88 ? 5.363 16.397 -9.493 1.00 70.31 88 GLN A C 1
ATOM 670 O O . GLN A 1 88 ? 4.301 15.909 -9.103 1.00 70.31 88 GLN A O 1
ATOM 675 N N . GLN A 1 89 ? 6.147 17.107 -8.673 1.00 67.69 89 GLN A N 1
ATOM 676 C CA . GLN A 1 89 ? 5.715 17.465 -7.326 1.00 67.69 89 GLN A CA 1
ATOM 677 C C . GLN A 1 89 ? 4.553 18.455 -7.420 1.00 67.69 89 GLN A C 1
ATOM 679 O O . GLN A 1 89 ? 4.735 19.650 -7.642 1.00 67.69 89 GLN A O 1
ATOM 684 N N . GLY A 1 90 ? 3.337 17.936 -7.259 1.00 69.06 90 GLY A N 1
ATOM 685 C CA . GLY A 1 90 ? 2.177 18.768 -6.993 1.00 69.06 90 GLY A CA 1
ATOM 686 C C . GLY A 1 90 ? 2.383 19.531 -5.689 1.00 69.06 90 GLY A C 1
ATOM 687 O O . GLY A 1 90 ? 2.992 19.028 -4.741 1.00 69.06 90 GLY A O 1
ATOM 688 N N . THR A 1 91 ? 1.856 20.745 -5.618 1.00 67.75 91 THR A N 1
ATOM 689 C CA . THR A 1 91 ? 1.743 21.452 -4.349 1.00 67.75 91 THR A CA 1
ATOM 690 C C . THR A 1 91 ? 0.796 20.669 -3.448 1.00 67.75 91 THR A C 1
ATOM 692 O O . THR A 1 91 ? -0.398 20.548 -3.726 1.00 67.75 91 THR A O 1
ATOM 695 N N . PHE A 1 92 ? 1.324 20.124 -2.351 1.00 68.81 92 PHE A N 1
ATOM 696 C CA . PHE A 1 92 ? 0.473 19.649 -1.271 1.00 68.81 92 PHE A CA 1
ATOM 697 C C . PHE A 1 92 ? -0.199 20.872 -0.647 1.00 68.81 92 PHE A C 1
ATOM 699 O O . PHE A 1 92 ? 0.392 21.585 0.165 1.00 68.81 92 PHE A O 1
ATOM 706 N N . CYS A 1 93 ? -1.428 21.150 -1.068 1.00 69.06 93 CYS A N 1
ATOM 707 C CA . CYS A 1 93 ? -2.257 22.128 -0.390 1.00 69.06 93 CYS A CA 1
ATOM 708 C C . CYS A 1 93 ? -2.616 21.545 0.971 1.00 69.06 93 CYS A C 1
ATOM 710 O O . CYS A 1 93 ? -3.342 20.551 1.050 1.00 69.06 93 CYS A O 1
ATOM 712 N N . SER A 1 94 ? -2.111 22.157 2.043 1.00 70.00 94 SER A N 1
ATOM 713 C CA . SER A 1 94 ? -2.608 21.823 3.368 1.00 70.00 94 SER A CA 1
ATOM 714 C C . SER A 1 94 ? -4.120 22.071 3.371 1.00 70.00 94 SER A C 1
ATOM 716 O O . SER A 1 94 ? -4.574 23.136 2.933 1.00 70.00 94 SER A O 1
ATOM 718 N N . PRO A 1 95 ? -4.934 21.087 3.786 1.00 69.00 95 PRO A N 1
ATOM 719 C CA . PRO A 1 95 ? -6.365 21.302 3.861 1.00 69.00 95 PRO A CA 1
ATOM 720 C C . PRO A 1 95 ? -6.623 22.500 4.779 1.00 69.00 95 PRO A C 1
ATOM 722 O O . PRO A 1 95 ? -6.041 22.614 5.861 1.00 69.00 95 PRO A O 1
ATOM 725 N N . SER A 1 96 ? -7.476 23.427 4.333 1.00 73.62 96 SER A N 1
ATOM 726 C CA . SER A 1 96 ? -7.882 24.571 5.151 1.00 73.62 96 SER A CA 1
ATOM 727 C C . SER A 1 96 ? -8.425 24.046 6.483 1.00 73.62 96 SER A C 1
ATOM 729 O O . SER A 1 96 ? -9.382 23.265 6.454 1.00 73.62 96 SER A O 1
ATOM 731 N N . LYS A 1 97 ? -7.865 24.470 7.626 1.00 73.69 97 LYS A N 1
ATOM 732 C CA . LYS A 1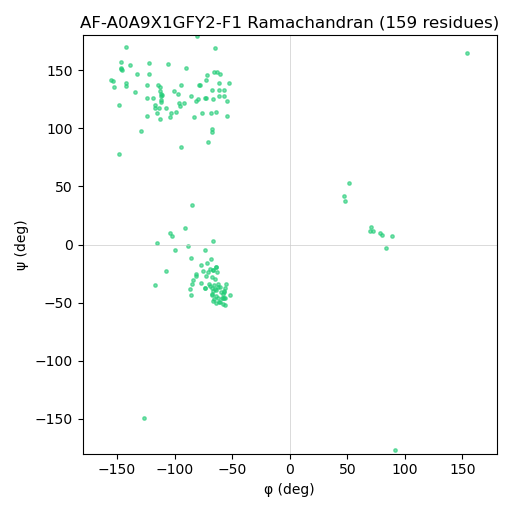 97 ? -8.395 24.099 8.948 1.00 73.69 97 LYS A CA 1
ATOM 733 C C . LYS A 1 97 ? -9.874 24.485 9.019 1.00 73.69 97 LYS A C 1
ATOM 735 O O . LYS A 1 97 ? -10.209 25.672 9.001 1.00 73.69 97 LYS A O 1
ATOM 740 N N . LYS A 1 98 ? -10.753 23.484 9.043 1.00 85.88 98 LYS A N 1
ATOM 741 C CA . LYS A 1 98 ? -12.192 23.680 9.229 1.00 85.88 98 LYS A CA 1
ATOM 742 C C . LYS A 1 98 ? -12.427 24.053 10.694 1.00 85.88 98 LYS A C 1
ATOM 744 O O . LYS A 1 98 ? -11.712 23.574 11.565 1.00 85.88 98 LYS A O 1
ATOM 749 N N . LYS A 1 99 ? -13.358 24.975 10.953 1.00 85.75 99 LYS A N 1
ATOM 750 C CA . LYS A 1 99 ? -13.554 25.558 12.295 1.00 85.75 99 LYS A CA 1
ATOM 751 C C . LYS A 1 99 ? -14.817 25.091 13.000 1.00 85.75 99 LYS A C 1
ATOM 753 O O . LYS A 1 99 ? -14.867 25.192 14.215 1.00 85.75 99 LYS A O 1
ATOM 758 N N . THR A 1 100 ? -15.817 24.617 12.264 1.00 92.88 100 THR A N 1
ATOM 759 C CA . THR A 1 100 ? -17.097 24.182 12.832 1.00 92.88 100 THR A CA 1
ATOM 760 C C . THR A 1 100 ? -16.952 22.749 13.337 1.00 92.88 100 THR A C 1
ATOM 762 O O . THR A 1 100 ? -16.809 21.863 12.492 1.00 92.88 100 THR A O 1
ATOM 765 N N . PRO A 1 101 ? -16.947 22.489 14.657 1.00 93.19 101 PRO A N 1
ATOM 766 C CA . PRO A 1 101 ? -16.953 21.127 15.179 1.00 93.19 101 PRO A CA 1
ATOM 767 C C . PRO A 1 101 ? -18.235 20.420 14.730 1.00 93.19 101 PRO A C 1
ATOM 769 O O . PRO A 1 101 ? -19.297 21.035 14.711 1.00 93.19 101 PRO A O 1
ATOM 772 N N . LEU A 1 102 ? -18.122 19.154 14.341 1.00 93.75 102 LEU A N 1
ATOM 773 C CA . LEU A 1 102 ? -19.245 18.292 13.958 1.00 93.75 102 LEU A CA 1
ATOM 774 C C . LEU A 1 102 ? -19.379 17.093 14.902 1.00 93.75 102 LEU A C 1
ATOM 776 O O . LEU A 1 102 ? -20.479 16.616 15.154 1.00 93.75 102 LEU A O 1
ATOM 780 N N . LEU A 1 103 ? -18.251 16.572 15.384 1.00 93.06 103 LEU A N 1
ATOM 781 C CA . LEU A 1 103 ? -18.218 15.415 16.266 1.00 93.06 103 LEU A CA 1
ATOM 782 C C . LEU A 1 103 ? -17.028 15.541 17.209 1.00 93.06 103 LEU A C 1
ATOM 784 O O . LEU A 1 103 ? -15.888 15.597 16.756 1.00 93.06 103 LEU A O 1
ATOM 788 N N . THR A 1 104 ? -17.281 15.575 18.512 1.00 94.50 104 THR A N 1
ATOM 789 C CA . THR A 1 104 ? -16.240 15.590 19.544 1.00 94.50 104 THR A CA 1
ATOM 790 C C . THR A 1 104 ? -16.347 14.340 20.397 1.00 94.50 104 THR A C 1
ATOM 792 O O . THR A 1 104 ? -17.361 14.111 21.044 1.00 94.50 104 THR A O 1
ATOM 795 N N . LEU A 1 105 ? -15.286 13.545 20.419 1.00 93.75 105 LEU A N 1
ATOM 796 C CA . LEU A 1 105 ? -15.122 12.408 21.316 1.00 93.75 105 LEU A CA 1
ATOM 797 C C . LEU A 1 105 ? -14.208 12.845 22.457 1.00 93.75 105 LEU A C 1
ATOM 799 O O . LEU A 1 105 ? -13.159 13.438 22.195 1.00 93.75 105 LEU A O 1
ATOM 803 N N . LYS A 1 106 ? -14.604 12.557 23.698 1.00 95.25 106 LYS A N 1
ATOM 804 C CA . LYS A 1 106 ? -13.806 12.859 24.892 1.00 95.25 106 LYS A CA 1
ATOM 805 C C . LYS A 1 106 ? -13.559 11.607 25.716 1.00 95.25 106 LYS A C 1
ATOM 807 O O . LYS A 1 106 ? -14.520 10.934 26.091 1.00 95.25 106 LYS A O 1
ATOM 812 N N . ASP A 1 107 ? -12.290 11.326 26.005 1.00 94.88 107 ASP A N 1
ATOM 813 C CA . ASP A 1 107 ? -11.814 10.202 26.826 1.00 94.88 107 ASP A CA 1
ATOM 814 C C . ASP A 1 107 ? -12.452 8.851 26.439 1.00 94.88 107 ASP A C 1
ATOM 816 O O . ASP A 1 107 ? -12.784 8.001 27.275 1.00 94.88 107 ASP A O 1
ATOM 820 N N . VAL A 1 108 ? -12.656 8.645 25.134 1.00 93.06 108 VAL A N 1
ATOM 821 C CA . VAL A 1 108 ? -13.364 7.463 24.646 1.00 93.06 108 VAL A CA 1
ATOM 822 C C . VAL A 1 108 ? -12.477 6.237 24.770 1.00 93.06 108 VAL A C 1
ATOM 824 O O . VAL A 1 108 ? -11.356 6.208 24.260 1.00 93.06 108 VAL A O 1
ATOM 827 N N . SER A 1 109 ? -12.991 5.204 25.439 1.00 92.94 109 SER A N 1
ATOM 828 C CA . SER A 1 109 ? -12.310 3.917 25.599 1.00 92.94 109 SER A CA 1
ATOM 829 C C . SER A 1 109 ? -13.239 2.749 25.288 1.00 92.94 109 SER A C 1
ATOM 831 O O . SER A 1 109 ? -14.443 2.812 25.545 1.00 92.94 109 SER A O 1
ATOM 833 N N . PHE A 1 110 ? -12.671 1.675 24.735 1.00 92.94 110 PHE A N 1
ATOM 834 C CA . PHE A 1 110 ? -13.425 0.480 24.366 1.00 92.94 110 PHE A CA 1
ATOM 835 C C . PHE A 1 110 ? -12.562 -0.789 24.328 1.00 92.94 110 PHE A C 1
ATOM 837 O O . PHE A 1 110 ? -11.429 -0.780 23.831 1.00 92.94 110 PHE A O 1
ATOM 844 N N . HIS A 1 111 ? -13.135 -1.901 24.788 1.00 90.12 111 HIS A N 1
ATOM 845 C CA . HIS A 1 111 ? -12.558 -3.241 24.782 1.00 90.12 111 HIS A CA 1
ATOM 846 C C . HIS A 1 111 ? -13.622 -4.313 24.483 1.00 90.12 111 HIS A C 1
ATOM 848 O O . HIS A 1 111 ? -14.729 -4.266 25.017 1.00 90.12 111 HIS A O 1
ATOM 854 N N . PHE A 1 112 ? -13.284 -5.317 23.662 1.00 85.06 112 PHE A N 1
ATOM 855 C CA . PHE A 1 112 ? -14.126 -6.518 23.498 1.00 85.06 112 PHE A CA 1
ATOM 856 C C . PHE A 1 112 ? -13.849 -7.570 24.581 1.00 85.06 112 PHE A C 1
ATOM 858 O O . PHE A 1 112 ? -14.751 -8.288 25.000 1.00 85.06 112 PHE A O 1
ATOM 865 N N . SER A 1 113 ? -12.595 -7.671 25.025 1.00 82.31 113 SER A N 1
ATOM 866 C CA . SER A 1 113 ? -12.133 -8.628 26.035 1.00 82.31 113 SER A CA 1
ATOM 867 C C . SER A 1 113 ? -11.410 -7.881 27.163 1.00 82.31 113 SER A C 1
ATOM 869 O O . SER A 1 113 ? -11.777 -6.750 27.467 1.00 82.31 113 SER A O 1
ATOM 871 N N . LYS A 1 114 ? -10.413 -8.488 27.820 1.00 77.62 114 LYS A N 1
ATOM 872 C CA . LYS A 1 114 ? -9.681 -7.851 28.929 1.00 77.62 114 LYS A CA 1
ATOM 873 C C . LYS A 1 114 ? -8.768 -6.707 28.482 1.00 77.62 114 LYS A C 1
ATOM 875 O O . LYS A 1 114 ? -8.451 -5.848 29.298 1.00 77.62 114 LYS A O 1
ATOM 880 N N . GLU A 1 115 ? -8.333 -6.694 27.223 1.00 82.69 115 GLU A N 1
ATOM 881 C CA . GLU A 1 115 ? -7.401 -5.679 26.733 1.00 82.69 115 GLU A CA 1
ATOM 882 C C . GLU A 1 115 ? -8.120 -4.534 26.007 1.00 82.69 115 GLU A C 1
ATOM 884 O O . GLU A 1 115 ? -8.920 -4.784 25.097 1.00 82.69 115 GLU A O 1
ATOM 889 N N . PRO A 1 116 ? -7.831 -3.268 26.368 1.00 82.56 116 PRO A N 1
ATOM 890 C CA . PRO A 1 116 ? -8.427 -2.127 25.700 1.00 82.56 116 PRO A CA 1
ATOM 891 C C . PRO A 1 116 ? -7.857 -1.903 24.304 1.00 82.56 116 PRO A C 1
ATOM 893 O O . PRO A 1 116 ? -6.647 -1.771 24.122 1.00 82.56 116 PRO A O 1
ATOM 896 N N . ILE A 1 117 ? -8.765 -1.832 23.328 1.00 91.44 117 ILE A N 1
ATOM 897 C CA . ILE A 1 117 ? -8.474 -1.582 21.912 1.00 91.44 117 ILE A CA 1
ATOM 898 C C . ILE A 1 117 ? -8.407 -0.075 21.667 1.00 91.44 117 ILE A C 1
ATOM 900 O O . ILE A 1 117 ? -7.494 0.404 21.004 1.00 91.44 117 ILE A O 1
ATOM 904 N N . ILE A 1 118 ? -9.355 0.670 22.238 1.00 91.88 118 ILE A N 1
ATOM 905 C CA . ILE A 1 118 ? -9.394 2.132 22.213 1.00 91.88 118 ILE A CA 1
ATOM 906 C C . ILE A 1 118 ? -9.133 2.635 23.634 1.00 91.88 118 ILE A C 1
ATOM 908 O O . ILE A 1 118 ? -9.772 2.163 24.577 1.00 91.88 118 ILE A O 1
ATOM 912 N N . LYS A 1 119 ? -8.174 3.553 23.792 1.00 93.31 119 LYS A N 1
ATOM 913 C CA . LYS A 1 119 ? -7.642 3.991 25.093 1.00 93.31 119 LYS A CA 1
ATOM 914 C C . LYS A 1 119 ? -7.657 5.517 25.184 1.00 93.31 119 LYS A C 1
ATOM 916 O O . LYS A 1 119 ? -6.739 6.143 24.668 1.00 93.31 119 LYS A O 1
ATOM 921 N N . GLY A 1 120 ? -8.680 6.081 25.828 1.00 92.38 120 GLY A N 1
ATOM 922 C CA . GLY A 1 120 ? -8.772 7.513 26.139 1.00 92.38 120 GLY A CA 1
ATOM 923 C C . GLY A 1 120 ? -8.542 8.424 24.932 1.00 92.38 120 GLY A C 1
ATOM 924 O O . GLY A 1 120 ? -7.656 9.269 24.971 1.00 92.38 120 GLY A O 1
ATOM 925 N N . ILE A 1 121 ? -9.270 8.207 23.831 1.00 93.25 121 ILE A N 1
ATOM 926 C CA . ILE A 1 121 ? -9.132 9.046 22.634 1.00 93.25 121 ILE A CA 1
ATOM 927 C C . ILE A 1 121 ? -9.948 10.330 22.798 1.00 93.25 121 ILE A C 1
ATOM 929 O O . ILE A 1 121 ? -11.170 10.273 22.952 1.00 93.25 121 ILE A O 1
ATOM 933 N N . ASP A 1 122 ? -9.260 11.464 22.661 1.00 94.19 122 ASP A N 1
ATOM 934 C CA . ASP A 1 122 ? -9.833 12.800 22.509 1.00 94.19 122 ASP A CA 1
ATOM 935 C C . ASP A 1 122 ? -9.639 13.282 21.067 1.00 94.19 122 ASP A C 1
ATOM 937 O O . ASP A 1 122 ? -8.509 13.420 20.590 1.00 94.19 122 ASP A O 1
ATOM 941 N N . ILE A 1 123 ? -10.734 13.524 20.344 1.00 93.69 123 ILE A N 1
ATOM 942 C CA . ILE A 1 123 ? -10.666 14.014 18.961 1.00 93.69 123 ILE A CA 1
ATOM 943 C C . ILE A 1 123 ? -11.916 14.802 18.584 1.00 93.69 123 ILE A C 1
ATOM 945 O O . ILE A 1 123 ? -13.039 14.425 18.912 1.00 93.69 123 ILE A O 1
ATOM 949 N N . THR A 1 124 ? -11.705 15.887 17.842 1.00 93.94 124 THR A N 1
ATOM 950 C CA . THR A 1 124 ? -12.763 16.723 17.276 1.00 93.94 124 THR A CA 1
ATOM 951 C C . THR A 1 124 ? -12.675 16.681 15.757 1.00 93.94 124 THR A C 1
ATOM 953 O O . THR A 1 124 ? -11.675 17.111 15.185 1.00 93.94 124 THR A O 1
ATOM 956 N N . LEU A 1 125 ? -13.722 16.172 15.113 1.00 93.06 125 LEU A N 1
ATOM 957 C CA . LEU A 1 125 ? -13.912 16.208 13.667 1.00 93.06 125 LEU A CA 1
ATOM 958 C C . LEU A 1 125 ? -14.760 17.423 13.305 1.00 93.06 125 LEU A C 1
ATOM 960 O O . LEU A 1 125 ? -15.765 17.705 13.962 1.00 93.06 125 LEU A O 1
ATOM 964 N N . HIS A 1 126 ? -14.373 18.126 12.251 1.00 94.44 126 HIS A N 1
ATOM 965 C CA . HIS A 1 126 ? -15.018 19.359 11.822 1.00 94.44 126 HIS A CA 1
ATOM 966 C C . HIS A 1 126 ? -15.875 19.149 10.569 1.00 94.44 126 HIS A C 1
ATOM 968 O O . HIS A 1 126 ? -15.645 18.258 9.751 1.00 94.44 126 HIS A O 1
ATOM 974 N N . GLN A 1 127 ? -16.871 20.011 10.379 1.00 92.50 127 GLN A N 1
ATOM 975 C CA . GLN A 1 127 ? -17.753 19.951 9.221 1.00 92.50 127 GLN A CA 1
ATOM 976 C C . GLN A 1 127 ? -16.971 20.139 7.910 1.00 92.50 127 GLN A C 1
ATOM 978 O O . GLN A 1 127 ? -16.229 21.111 7.732 1.00 92.50 127 GLN A O 1
ATOM 983 N N . GLY A 1 128 ? -17.168 19.206 6.971 1.00 89.88 128 GLY A N 1
ATOM 984 C CA . GLY A 1 128 ? -16.485 19.202 5.674 1.00 89.88 128 GLY A CA 1
ATOM 985 C C . GLY A 1 128 ? -14.993 18.857 5.751 1.00 89.88 128 GLY A C 1
ATOM 986 O O . GLY A 1 128 ? -14.259 19.134 4.800 1.00 89.88 128 GLY A O 1
ATOM 987 N N . GLU A 1 129 ? -14.527 18.312 6.877 1.00 91.25 129 GLU A N 1
ATOM 988 C CA . GLU A 1 129 ? -13.177 17.774 7.030 1.00 91.25 129 GLU A CA 1
ATOM 989 C C . GLU A 1 129 ? -13.070 16.388 6.378 1.00 91.25 129 GLU A C 1
ATOM 991 O O . GLU A 1 129 ? -13.953 15.545 6.526 1.00 91.25 129 GLU A O 1
ATOM 996 N N . MET A 1 130 ? -11.974 16.143 5.656 1.00 89.31 130 MET A N 1
ATOM 997 C CA . MET A 1 130 ? -11.640 14.823 5.123 1.00 89.31 130 MET A CA 1
ATOM 998 C C . MET A 1 130 ? -10.527 14.221 5.980 1.00 89.31 130 MET A C 1
ATOM 1000 O O . MET A 1 130 ? -9.392 14.693 5.940 1.00 89.31 130 MET A O 1
ATOM 1004 N N . VAL A 1 131 ? -10.859 13.184 6.751 1.00 89.62 131 VAL A N 1
ATOM 1005 C CA . VAL A 1 131 ? -9.937 12.520 7.685 1.00 89.62 131 VAL A CA 1
ATOM 1006 C C . VAL A 1 131 ? -9.669 11.093 7.222 1.00 89.62 131 VAL A C 1
ATOM 1008 O O . VAL A 1 131 ? -10.583 10.378 6.818 1.00 89.62 131 VAL A O 1
ATOM 1011 N N . SER A 1 132 ? -8.407 10.669 7.287 1.00 91.75 132 SER A N 1
ATOM 1012 C CA . SER A 1 132 ? -7.998 9.289 7.025 1.00 91.75 132 SER A CA 1
ATOM 1013 C C . SER A 1 132 ? -7.504 8.640 8.314 1.00 91.75 132 SER A C 1
ATOM 1015 O O . SER A 1 132 ? -6.658 9.201 9.008 1.00 91.75 132 SER A O 1
ATOM 1017 N N . LEU A 1 133 ? -8.024 7.451 8.623 1.00 92.38 133 LEU A N 1
ATOM 1018 C CA . LEU A 1 133 ? -7.596 6.647 9.762 1.00 92.38 133 LEU A CA 1
ATOM 1019 C C . LEU A 1 133 ? -6.624 5.562 9.291 1.00 92.38 133 LEU A C 1
ATOM 1021 O O . LEU A 1 133 ? -7.007 4.644 8.565 1.00 92.38 133 LEU A O 1
ATOM 1025 N N . VAL A 1 134 ? -5.368 5.649 9.725 1.00 93.38 134 VAL A N 1
ATOM 1026 C CA . VAL A 1 134 ? -4.277 4.758 9.297 1.00 93.38 134 VAL A CA 1
ATOM 1027 C C . VAL A 1 134 ? -3.633 4.045 10.485 1.00 93.38 134 VAL A C 1
ATOM 1029 O O . VAL A 1 134 ? -3.724 4.494 11.622 1.00 93.38 134 VAL A O 1
ATOM 1032 N N . GLY A 1 135 ? -3.006 2.895 10.229 1.00 90.31 135 GLY A N 1
ATOM 1033 C CA . GLY A 1 135 ? -2.381 2.050 11.252 1.00 90.31 135 GLY A CA 1
ATOM 1034 C C . GLY A 1 135 ? -2.318 0.584 10.823 1.00 90.31 135 GLY A C 1
ATOM 1035 O O . GLY A 1 135 ? -3.020 0.181 9.893 1.00 90.31 135 GLY A O 1
ATOM 1036 N N . HIS A 1 136 ? -1.515 -0.231 11.507 1.00 89.56 136 HIS A N 1
ATOM 1037 C CA . HIS A 1 136 ? -1.359 -1.661 11.203 1.00 89.56 136 HIS A CA 1
ATOM 1038 C C . HIS A 1 136 ? -2.652 -2.472 11.435 1.00 89.56 136 HIS A C 1
ATOM 1040 O O . HIS A 1 136 ? -3.636 -1.987 12.013 1.00 89.56 136 HIS A O 1
ATOM 1046 N N . ASN A 1 137 ? -2.675 -3.726 10.981 1.00 87.69 137 ASN A N 1
ATOM 1047 C CA . ASN A 1 137 ? -3.789 -4.642 11.243 1.00 87.69 137 ASN A CA 1
ATOM 1048 C C . ASN A 1 137 ? -3.944 -4.878 12.751 1.00 87.69 137 ASN A C 1
ATOM 1050 O O . ASN A 1 137 ? -2.959 -5.078 13.453 1.00 87.69 137 ASN A O 1
ATOM 1054 N N . GLY A 1 138 ? -5.175 -4.793 13.259 1.00 88.62 138 GLY A N 1
ATOM 1055 C CA . GLY A 1 138 ? -5.452 -4.908 14.696 1.00 88.62 138 GLY A CA 1
ATOM 1056 C C . GLY A 1 138 ? -5.284 -3.621 15.515 1.00 88.62 138 GLY A C 1
ATOM 1057 O O . GLY A 1 138 ? -5.656 -3.617 16.679 1.00 88.62 138 GLY A O 1
ATOM 1058 N N . ALA A 1 139 ? -4.844 -2.499 14.929 1.00 91.81 139 ALA A N 1
ATOM 1059 C CA . ALA A 1 139 ? -4.697 -1.216 15.642 1.00 91.81 139 ALA A CA 1
ATOM 1060 C C . ALA A 1 139 ? -6.022 -0.569 16.124 1.00 91.81 139 ALA A C 1
ATOM 1062 O O . ALA A 1 139 ? -6.017 0.553 16.613 1.00 91.81 139 ALA A O 1
ATOM 1063 N N . GLY A 1 140 ? -7.174 -1.224 15.932 1.00 91.75 140 GLY A N 1
ATOM 1064 C CA . GLY A 1 140 ? -8.479 -0.713 16.369 1.00 91.75 140 GLY A CA 1
ATOM 1065 C C . GLY A 1 140 ? -9.223 0.176 15.369 1.00 91.75 140 GLY A C 1
ATOM 1066 O O . GLY A 1 140 ? -10.278 0.694 15.708 1.00 91.75 140 GLY A O 1
ATOM 1067 N N . LYS A 1 141 ? -8.742 0.324 14.125 1.00 95.44 141 LYS A N 1
ATOM 1068 C CA . LYS A 1 141 ? -9.345 1.213 13.106 1.00 95.44 141 LYS A CA 1
ATOM 1069 C C . LYS A 1 141 ? -10.826 0.926 12.821 1.00 95.44 141 LYS A C 1
ATOM 1071 O O . LYS A 1 141 ? -11.657 1.825 12.897 1.00 95.44 141 LYS A O 1
ATOM 1076 N N . SER A 1 142 ? -11.164 -0.330 12.521 1.00 93.62 142 SER A N 1
ATOM 1077 C CA . SER A 1 142 ? -12.554 -0.731 12.260 1.00 93.62 142 SER A CA 1
ATOM 1078 C C . SER A 1 142 ? -13.411 -0.608 13.517 1.00 93.62 142 SER A C 1
ATOM 1080 O O . SER A 1 142 ? -14.526 -0.107 13.444 1.00 93.62 142 SER A O 1
ATOM 1082 N N . THR A 1 143 ? -12.867 -0.981 14.680 1.00 92.81 143 THR A N 1
ATOM 1083 C CA . THR A 1 143 ? -13.532 -0.797 15.977 1.00 92.81 143 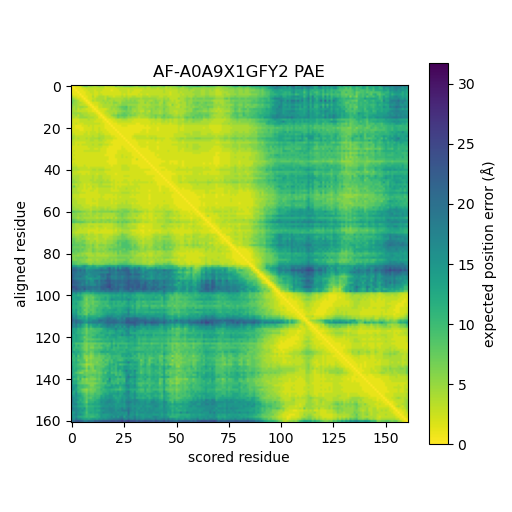THR A CA 1
ATOM 1084 C C . THR A 1 143 ? -13.869 0.673 16.218 1.00 92.81 143 THR A C 1
ATOM 1086 O O . THR A 1 143 ? -14.998 0.987 16.575 1.00 92.81 143 THR A O 1
ATOM 1089 N N . TRP A 1 144 ? -12.927 1.581 15.954 1.00 92.19 144 TRP A N 1
ATOM 1090 C CA . TRP A 1 144 ? -13.140 3.021 16.060 1.00 92.19 144 TRP A CA 1
ATOM 1091 C C . TRP A 1 144 ? -14.222 3.504 15.087 1.00 92.19 144 TRP A C 1
ATOM 1093 O O . TRP A 1 144 ? -15.149 4.181 15.512 1.00 92.19 144 TRP A O 1
ATOM 1103 N N . SER A 1 145 ? -14.185 3.077 13.819 1.00 93.00 145 SER A N 1
ATOM 1104 C CA . SER A 1 145 ? -15.222 3.411 12.828 1.00 93.00 145 SER A CA 1
ATOM 1105 C C . SER A 1 145 ? -16.630 2.982 13.263 1.00 93.00 145 SER A C 1
ATOM 1107 O O . SER A 1 145 ? -17.593 3.708 13.030 1.00 93.00 145 SER A O 1
ATOM 1109 N N . ILE A 1 146 ? -16.763 1.808 13.883 1.00 91.31 146 ILE A N 1
ATOM 1110 C CA . ILE A 1 146 ? -18.043 1.273 14.377 1.00 91.31 146 ILE A CA 1
ATOM 1111 C C . ILE A 1 146 ? -18.499 2.027 15.641 1.00 91.31 146 ILE A C 1
ATOM 1113 O O . ILE A 1 146 ? -19.687 2.299 15.806 1.00 91.31 146 ILE A O 1
ATOM 1117 N N . LEU A 1 147 ? -17.564 2.409 16.518 1.00 91.38 147 LEU A N 1
ATOM 1118 C CA . LEU A 1 147 ? -17.851 3.205 17.716 1.00 91.38 147 LEU A CA 1
ATOM 1119 C C . LEU A 1 147 ? -18.377 4.599 17.367 1.00 91.38 147 LEU A C 1
ATOM 1121 O O . LEU A 1 147 ? -19.425 4.996 17.865 1.00 91.38 147 LEU A O 1
ATOM 1125 N N . ILE A 1 148 ? -17.691 5.333 16.484 1.00 90.88 148 ILE A N 1
ATOM 1126 C CA . ILE A 1 148 ? -18.091 6.711 16.144 1.00 90.88 148 ILE A CA 1
ATOM 1127 C C . ILE A 1 148 ? -19.428 6.783 15.396 1.00 90.88 148 ILE A C 1
ATOM 1129 O O . ILE A 1 148 ? -20.072 7.825 15.394 1.00 90.88 148 ILE A O 1
ATOM 1133 N N . THR A 1 149 ? -19.840 5.686 14.755 1.00 90.56 149 THR A N 1
ATOM 1134 C CA . THR A 1 149 ? -21.121 5.576 14.039 1.00 90.56 149 THR A CA 1
ATOM 1135 C C . THR A 1 149 ? -22.268 5.120 14.943 1.00 90.56 149 THR A C 1
ATOM 1137 O O . THR A 1 149 ? -23.405 5.041 14.486 1.00 90.56 149 THR A O 1
ATOM 1140 N N . GLY A 1 150 ? -22.000 4.848 16.226 1.00 88.56 150 GLY A N 1
ATOM 1141 C CA . GLY A 1 150 ? -23.017 4.487 17.215 1.00 88.56 150 GLY A CA 1
ATOM 1142 C C . GLY A 1 150 ? -23.472 3.026 17.170 1.00 88.56 150 GLY A C 1
ATOM 1143 O O . GLY A 1 150 ? -24.411 2.664 17.873 1.00 88.56 150 GLY A O 1
ATOM 1144 N N . PHE A 1 151 ? -22.814 2.164 16.388 1.00 90.62 151 PHE A N 1
ATOM 1145 C CA . PHE A 1 151 ? -23.118 0.725 16.358 1.00 90.62 151 PHE A CA 1
ATOM 1146 C C . PHE A 1 151 ? -22.563 -0.033 17.571 1.00 90.62 151 PHE A C 1
ATOM 1148 O O . PHE A 1 151 ? -22.998 -1.149 17.854 1.00 90.62 151 PHE A O 1
ATOM 1155 N N . LEU A 1 152 ? -21.608 0.559 18.292 1.00 88.12 152 LEU A N 1
ATOM 1156 C CA . LEU A 1 152 ? -21.118 0.063 19.574 1.00 88.12 152 LEU A CA 1
ATOM 1157 C C . LEU A 1 152 ? -21.261 1.157 20.637 1.00 88.12 152 LEU A C 1
ATOM 1159 O O . LEU A 1 152 ? -20.929 2.310 20.358 1.00 88.12 152 LEU A O 1
ATOM 1163 N N . PRO A 1 153 ? -21.714 0.818 21.857 1.00 86.69 153 PRO A N 1
ATOM 1164 C CA . PRO A 1 153 ? -21.769 1.780 22.944 1.00 86.69 153 PRO A CA 1
ATOM 1165 C C . PRO A 1 153 ? -20.359 2.108 23.447 1.00 86.69 153 PRO A C 1
ATOM 1167 O O . PRO A 1 153 ? -19.484 1.238 23.518 1.00 86.69 153 PRO A O 1
ATOM 1170 N N . PHE A 1 154 ? -20.154 3.356 23.863 1.00 85.25 154 PHE A N 1
ATOM 1171 C CA . PHE A 1 154 ? -18.957 3.739 24.605 1.00 85.25 154 PHE A CA 1
ATOM 1172 C C . PHE A 1 154 ? -18.971 3.069 25.983 1.00 85.25 154 PHE A C 1
ATOM 1174 O O . PHE A 1 154 ? -19.979 3.103 26.684 1.00 85.25 154 PHE A O 1
ATOM 1181 N N . GLN A 1 155 ? -17.853 2.464 26.384 1.00 87.88 155 GLN A N 1
ATOM 1182 C CA . GLN A 1 155 ? -17.694 1.943 27.751 1.00 87.88 155 GLN A CA 1
ATOM 1183 C C . GLN A 1 155 ? -17.235 3.036 28.718 1.00 87.88 155 GLN A C 1
ATOM 1185 O O . GLN A 1 155 ? -17.553 3.004 29.903 1.00 87.88 155 GLN A O 1
ATOM 1190 N N . LYS A 1 156 ? -16.479 4.005 28.199 1.00 92.25 156 LYS A N 1
ATOM 1191 C CA . LYS A 1 156 ? -16.037 5.213 28.889 1.00 92.25 156 LYS A CA 1
ATOM 1192 C C . LYS A 1 156 ? -15.982 6.354 27.878 1.00 92.25 156 LYS A C 1
ATOM 1194 O O . LYS A 1 156 ? -15.692 6.103 26.705 1.00 92.25 156 LYS A O 1
ATOM 1199 N N . GLY A 1 157 ? -16.202 7.571 28.361 1.00 90.88 157 GLY A N 1
ATOM 1200 C CA . GLY A 1 157 ? -16.168 8.788 27.561 1.00 90.88 157 GLY A CA 1
ATOM 1201 C C . GLY A 1 157 ? -17.532 9.151 26.987 1.00 90.88 157 GLY A C 1
ATOM 1202 O O . GLY A 1 157 ? -18.538 8.496 27.261 1.00 90.88 157 GLY A O 1
ATOM 1203 N N . GLU A 1 158 ? -17.551 10.214 26.194 1.00 91.94 158 GLU A N 1
ATOM 1204 C CA . GLU A 1 158 ? -18.763 10.749 25.577 1.00 91.94 158 GLU A CA 1
ATOM 1205 C C . GLU A 1 158 ? -18.519 11.180 24.129 1.00 91.94 158 GLU A C 1
ATOM 1207 O O . GLU A 1 158 ? -17.400 11.530 23.740 1.00 91.94 158 GLU A O 1
ATOM 1212 N N . LEU A 1 159 ? -19.596 11.169 23.345 1.00 89.50 159 LEU A N 1
ATOM 1213 C CA . LEU A 1 159 ? -19.666 11.751 22.012 1.00 89.50 159 LEU A CA 1
ATOM 1214 C C . LEU A 1 159 ? -20.599 12.960 22.078 1.00 89.50 159 LEU A C 1
ATOM 1216 O O . LEU A 1 159 ? -21.755 12.841 22.478 1.00 89.50 159 LEU A O 1
ATOM 1220 N N . VAL A 1 160 ? -20.073 14.117 21.689 1.00 89.00 160 VAL A N 1
AT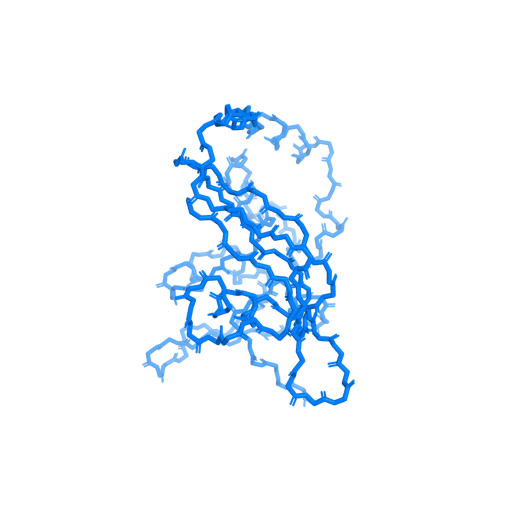OM 1221 C CA . VAL A 1 160 ? -20.766 15.405 21.651 1.00 89.00 160 VAL A CA 1
ATOM 1222 C C . VAL A 1 160 ? -20.887 15.827 20.189 1.00 89.00 160 VAL A C 1
ATOM 1224 O O . VAL A 1 160 ? -19.868 15.999 19.513 1.00 89.00 160 VAL A O 1
ATOM 1227 N N . CYS A 1 161 ? -22.121 15.955 19.707 1.00 81.31 161 CYS A N 1
ATOM 1228 C CA . CYS A 1 161 ? -22.452 16.476 18.379 1.00 81.31 161 CYS A CA 1
ATOM 1229 C C . CYS A 1 161 ? -22.774 17.968 18.439 1.00 81.31 161 CYS A C 1
ATOM 1231 O O . CYS A 1 161 ? -23.425 18.383 19.425 1.00 81.31 161 CYS A O 1
#

Sequence (161 aa):
TTIIIEHRLEEVLAAPVDRVILIDEGKIIADIAPTELLKSDLLSKCGIREPLYITALKRSGLSLTEFPDLTQVDQLVSPKIAAALAKQQGTFCSPSKKKTPLLTLKDVSFHFSKEPIIKGIDITLHQGEMVSLVGHNGAGKSTWSILITGFLPFQKGELVC

Secondary structure (DSSP, 8-state):
------S-HHHHTTS----EEEEETTEEEEEE-HHHHHHSSHHHHTTPPPPHHHHHHHHTT--GGG-S-SS-GGG---HHHHHHHHTT-----PPP---SEEEEEEEEEE-SSSS-SEEEEEEEEETT-------STTSSHHHHHHHHTTSS--SEEEEE-

Solvent-accessible surface area (backbone atoms only — not comparable to full-atom values): 10271 Å² total; per-residue (Å²): 139,85,86,86,88,77,80,53,58,63,72,56,44,75,45,98,64,78,65,40,75,42,72,51,98,94,36,81,78,41,81,39,42,52,48,59,51,70,60,50,64,58,44,62,75,67,73,34,65,71,41,67,70,58,55,49,39,55,72,40,71,49,66,63,82,79,48,93,64,69,56,52,66,86,74,71,69,45,74,69,52,53,55,35,46,59,77,64,64,70,82,82,72,75,76,77,85,57,84,51,75,49,38,34,35,40,49,29,26,41,56,95,65,96,60,69,58,38,75,57,43,70,51,74,46,31,58,93,60,89,83,84,91,82,76,64,91,88,65,33,65,68,59,49,58,38,39,79,69,65,79,40,83,71,78,36,57,50,79,48,113

Radius of gyration: 22.34 Å; Cα contacts (8 Å, |Δi|>4): 188; chains: 1; bounding box: 43×50×50 Å